Protein AF-A0A1S7H2X8-F1 (afdb_monomer)

Sequence (120 aa):
MTQEFIERKKGAPYGNQNARKHGFYSRVLDTDELEDYEQATLTEGIDEEIALLRVKIKSVLRHDPDNLKLLMQAVTTLSRLLSARYNISRQDKGGLKEAIFNVLRDVAVPLGIIKATFDK

pLDDT: mean 73.18, std 14.26, range [36.19, 92.25]

Structure (mmCIF, N/CA/C/O backbone):
data_AF-A0A1S7H2X8-F1
#
_entry.id   AF-A0A1S7H2X8-F1
#
loop_
_atom_site.group_PDB
_atom_site.id
_atom_site.type_symbol
_atom_site.label_atom_id
_atom_site.label_alt_id
_atom_site.label_comp_id
_atom_site.label_asym_id
_atom_site.label_entity_id
_atom_site.label_seq_id
_atom_site.pdbx_PDB_ins_code
_atom_site.Cartn_x
_atom_site.Cartn_y
_atom_site.Cartn_z
_atom_site.occupancy
_atom_site.B_iso_or_equiv
_atom_site.auth_seq_id
_atom_site.auth_comp_id
_atom_site.auth_asym_id
_atom_site.auth_atom_id
_atom_site.pdbx_PDB_model_num
ATOM 1 N N . MET A 1 1 ? -17.605 -26.959 40.031 1.00 39.72 1 MET A N 1
ATOM 2 C CA . MET A 1 1 ? -17.512 -25.642 39.369 1.00 39.72 1 MET A CA 1
ATOM 3 C C . MET A 1 1 ? -17.552 -25.901 37.870 1.00 39.72 1 MET A C 1
ATOM 5 O O . MET A 1 1 ? -16.530 -26.204 37.275 1.00 39.72 1 MET A O 1
ATOM 9 N N . THR A 1 2 ? -18.752 -25.972 37.303 1.00 43.38 2 THR A N 1
ATOM 10 C CA . THR A 1 2 ? -18.984 -26.296 35.889 1.00 43.38 2 THR A CA 1
ATOM 11 C C . THR A 1 2 ? -18.793 -25.037 35.053 1.00 43.38 2 THR A C 1
ATOM 13 O O . THR A 1 2 ? -19.490 -24.051 35.271 1.00 43.38 2 THR A O 1
ATOM 16 N N . GLN A 1 3 ? -17.821 -25.052 34.141 1.00 52.25 3 GLN A N 1
ATOM 17 C CA . GLN A 1 3 ? -17.622 -23.982 33.167 1.00 52.25 3 GLN A CA 1
ATOM 18 C C . GLN A 1 3 ? -18.753 -24.040 32.132 1.00 52.25 3 GLN A C 1
ATOM 20 O O . GLN A 1 3 ? -18.882 -25.024 31.406 1.00 52.25 3 GLN A O 1
ATOM 25 N N . GLU A 1 4 ? -19.588 -23.002 32.088 1.00 48.75 4 GLU A N 1
ATOM 26 C CA . GLU A 1 4 ? -20.557 -22.794 31.011 1.00 48.75 4 GLU A CA 1
ATOM 27 C C . GLU A 1 4 ? -19.810 -22.493 29.706 1.00 48.75 4 GLU A C 1
ATOM 29 O O . GLU A 1 4 ? -19.130 -21.474 29.569 1.00 48.75 4 GLU A O 1
ATOM 34 N N . PHE A 1 5 ? -19.947 -23.385 28.726 1.00 53.22 5 PHE A N 1
ATOM 35 C CA . PHE A 1 5 ? -19.559 -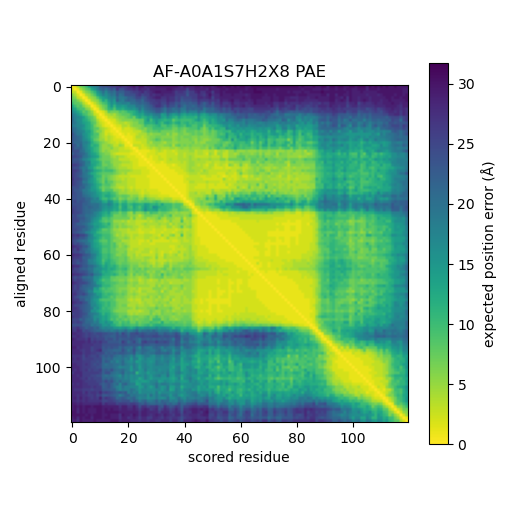23.112 27.349 1.00 53.22 5 PHE A CA 1
ATOM 36 C C . PHE A 1 5 ? -20.576 -22.136 26.753 1.00 53.22 5 PHE A C 1
ATOM 38 O O . PHE A 1 5 ? -21.667 -22.530 26.349 1.00 53.22 5 PHE A O 1
ATOM 45 N N . ILE A 1 6 ? -20.226 -20.850 26.707 1.00 55.09 6 ILE A N 1
ATOM 46 C CA . ILE A 1 6 ? -21.018 -19.848 25.989 1.00 55.09 6 ILE A CA 1
ATOM 47 C C . ILE A 1 6 ? -20.907 -20.159 24.491 1.00 55.09 6 ILE A C 1
ATOM 49 O O . ILE A 1 6 ? -19.910 -19.829 23.842 1.00 55.09 6 ILE A O 1
ATOM 53 N N . GLU A 1 7 ? -21.930 -20.813 23.938 1.00 57.81 7 GLU A N 1
ATOM 54 C CA . GLU A 1 7 ? -22.081 -21.004 22.497 1.00 57.81 7 GLU A CA 1
ATOM 55 C C . GLU A 1 7 ? -22.169 -19.629 21.821 1.00 57.81 7 GLU A C 1
ATOM 57 O O . GLU A 1 7 ? -23.130 -18.872 21.982 1.00 57.81 7 GLU A O 1
ATOM 62 N N . ARG A 1 8 ? -21.121 -19.267 21.075 1.00 63.09 8 ARG A N 1
ATOM 63 C CA . ARG A 1 8 ? -21.090 -18.016 20.313 1.00 63.09 8 ARG A CA 1
ATOM 64 C C . ARG A 1 8 ? -22.192 -18.065 19.253 1.00 63.09 8 ARG A C 1
ATOM 66 O O . ARG A 1 8 ? -22.240 -19.000 18.455 1.00 63.09 8 ARG A O 1
ATOM 73 N N . LYS A 1 9 ? -23.059 -17.046 19.219 1.00 62.62 9 LYS A N 1
ATOM 74 C CA . LYS A 1 9 ? -24.094 -16.908 18.182 1.00 62.62 9 LYS A CA 1
ATOM 75 C C . LYS A 1 9 ? -23.454 -17.000 16.794 1.00 62.62 9 LYS A C 1
ATOM 77 O O . LYS A 1 9 ? -22.539 -16.241 16.483 1.00 62.62 9 LYS A O 1
ATOM 82 N N . LYS A 1 10 ? -23.952 -17.917 15.958 1.00 63.22 10 LYS A N 1
ATOM 83 C CA . LYS A 1 10 ? -23.551 -18.034 14.551 1.00 63.22 10 LYS A CA 1
ATOM 84 C C . LYS A 1 10 ? -23.995 -16.778 13.801 1.00 63.22 10 LYS A C 1
ATOM 86 O O . LYS A 1 10 ? -25.190 -16.541 13.648 1.00 63.22 10 LYS A O 1
ATOM 91 N N . GLY A 1 11 ? -23.033 -15.978 13.355 1.00 66.06 11 GLY A N 1
ATOM 92 C CA . GLY A 1 11 ? -23.275 -14.772 12.571 1.00 66.06 11 GLY A CA 1
ATOM 93 C C . GLY A 1 11 ? -22.138 -13.768 12.700 1.00 66.06 11 GLY A C 1
ATOM 94 O O . GLY A 1 11 ? -21.420 -13.744 13.698 1.00 66.06 11 GLY A O 1
ATOM 95 N N . ALA A 1 12 ? -21.973 -12.938 11.673 1.00 66.06 12 ALA A N 1
ATOM 96 C CA . ALA A 1 12 ? -21.080 -11.793 11.737 1.00 66.06 12 ALA A CA 1
ATOM 97 C C . ALA A 1 12 ? -21.541 -10.828 12.858 1.00 66.06 12 ALA A C 1
ATOM 99 O O . ALA A 1 12 ? -22.752 -10.661 13.034 1.00 66.06 12 ALA A O 1
ATOM 100 N N . PRO A 1 13 ? -20.620 -10.196 13.616 1.00 75.06 13 PRO A N 1
ATOM 101 C CA . PRO A 1 13 ? -20.968 -9.211 14.640 1.00 75.06 13 PRO A CA 1
ATOM 102 C C . PRO A 1 13 ? -21.915 -8.124 14.118 1.00 75.06 13 PRO A C 1
ATOM 104 O O . PRO A 1 13 ? -21.871 -7.757 12.942 1.00 75.06 13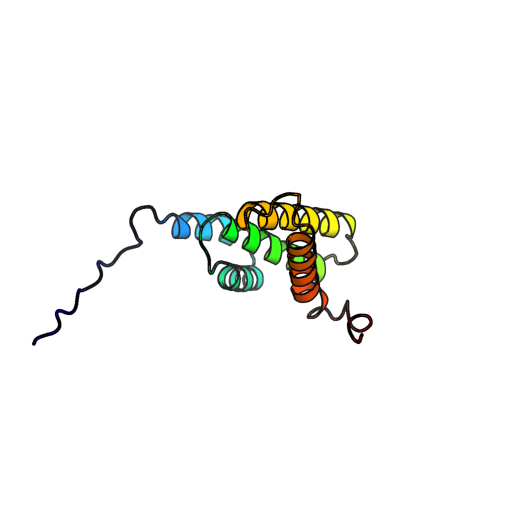 PRO A O 1
ATOM 107 N N . TYR A 1 14 ? -22.774 -7.591 14.988 1.00 64.62 14 TYR A N 1
ATOM 108 C CA . TYR A 1 14 ? -23.683 -6.505 14.622 1.00 64.62 14 TYR A CA 1
ATOM 109 C C . TYR A 1 14 ? -22.888 -5.299 14.097 1.00 64.62 14 TYR A C 1
ATOM 111 O O . TYR A 1 14 ? -21.970 -4.828 14.762 1.00 64.62 14 TYR A O 1
ATOM 119 N N . GLY A 1 15 ? -23.223 -4.822 12.894 1.00 69.19 15 GLY A N 1
ATOM 120 C CA . GLY A 1 15 ? -22.488 -3.746 12.219 1.00 69.19 15 GLY A CA 1
ATOM 121 C C . GLY A 1 15 ? -21.286 -4.198 11.380 1.00 69.19 15 GLY A C 1
ATOM 122 O O . GLY A 1 15 ? -20.664 -3.356 10.738 1.00 69.19 15 GLY A O 1
ATOM 123 N N . ASN A 1 16 ? -20.982 -5.500 11.313 1.00 68.75 16 ASN A N 1
ATOM 124 C CA . ASN A 1 16 ? -19.932 -6.020 10.439 1.00 68.75 16 ASN A CA 1
ATOM 125 C C . ASN A 1 16 ? -20.306 -5.807 8.958 1.00 68.75 16 ASN A C 1
ATOM 127 O O . ASN A 1 16 ? -21.240 -6.418 8.436 1.00 68.75 16 ASN A O 1
ATOM 131 N N . GLN A 1 17 ? -19.548 -4.941 8.284 1.00 73.12 17 GLN A N 1
ATOM 132 C CA . GLN A 1 17 ? -19.672 -4.660 6.851 1.00 73.12 17 GLN A CA 1
ATOM 133 C C . GLN A 1 17 ? -18.599 -5.375 6.013 1.00 73.12 17 GLN A C 1
ATOM 135 O O . GLN A 1 17 ? -18.613 -5.253 4.790 1.00 73.12 17 GLN A O 1
ATOM 140 N N . ASN A 1 18 ? -17.691 -6.136 6.630 1.00 71.50 18 ASN A N 1
ATOM 141 C CA . ASN A 1 18 ? -16.516 -6.717 5.978 1.00 71.50 18 ASN A CA 1
ATOM 142 C C . ASN A 1 18 ? -16.925 -7.622 4.817 1.00 71.50 18 ASN A C 1
ATOM 144 O O . ASN A 1 18 ? -16.369 -7.495 3.737 1.00 71.50 18 ASN A O 1
ATOM 148 N N . ALA A 1 19 ? -17.974 -8.438 4.958 1.00 72.81 19 ALA A N 1
ATOM 149 C CA . ALA A 1 19 ? -18.465 -9.266 3.850 1.00 72.81 19 ALA A CA 1
ATOM 150 C C . ALA A 1 19 ? -18.882 -8.439 2.614 1.00 72.81 19 ALA A C 1
ATOM 152 O O . ALA A 1 19 ? -18.638 -8.846 1.479 1.00 72.81 19 ALA A O 1
ATOM 153 N N . ARG A 1 20 ? -19.475 -7.251 2.814 1.00 75.38 20 ARG A N 1
ATOM 154 C CA . ARG A 1 20 ? -19.839 -6.348 1.708 1.00 75.38 20 ARG A CA 1
ATOM 155 C C . ARG A 1 20 ? -18.616 -5.673 1.092 1.00 75.38 20 ARG A C 1
ATOM 157 O O . ARG A 1 20 ? -18.570 -5.534 -0.126 1.00 75.38 20 ARG A O 1
ATOM 164 N N . LYS A 1 21 ? -17.641 -5.269 1.910 1.00 73.38 21 LYS A N 1
ATOM 165 C CA . LYS A 1 21 ? -16.411 -4.603 1.454 1.00 73.38 21 LYS A CA 1
ATOM 166 C C . LYS A 1 21 ? -15.437 -5.565 0.769 1.00 73.38 21 LYS A C 1
ATOM 168 O O . LYS A 1 21 ? -14.956 -5.257 -0.315 1.00 73.38 21 LYS A O 1
ATOM 173 N N . HIS A 1 22 ? -15.224 -6.760 1.326 1.00 76.81 22 HIS A N 1
ATOM 174 C CA . HIS A 1 22 ? -14.464 -7.830 0.672 1.00 76.81 22 HIS A CA 1
ATOM 175 C C . HIS A 1 22 ? -15.070 -8.150 -0.694 1.00 76.81 22 HIS A C 1
ATOM 177 O O . HIS A 1 22 ? -14.354 -8.146 -1.688 1.00 76.81 22 HIS A O 1
ATOM 183 N N . GLY A 1 23 ? -16.398 -8.301 -0.775 1.00 82.06 23 GLY A N 1
ATOM 184 C CA . GLY A 1 23 ? -17.086 -8.508 -2.051 1.00 82.06 23 GLY A CA 1
ATOM 185 C C . GLY A 1 23 ? -17.067 -7.304 -3.005 1.00 82.06 23 GLY A C 1
ATOM 186 O O . GLY A 1 23 ? -17.431 -7.451 -4.173 1.00 82.06 23 GLY A O 1
ATOM 187 N N . PHE A 1 24 ? -16.699 -6.109 -2.533 1.00 83.69 24 PHE A N 1
ATOM 188 C CA . PHE A 1 24 ? -16.523 -4.921 -3.367 1.00 83.69 24 PHE A CA 1
ATOM 189 C C . PHE A 1 24 ? -15.132 -4.915 -4.009 1.00 83.69 24 PHE A C 1
ATOM 191 O O . PHE A 1 24 ? -15.031 -4.796 -5.229 1.00 83.69 24 PHE A O 1
ATOM 198 N N . TYR A 1 25 ? -14.078 -5.112 -3.213 1.00 83.06 25 TYR A N 1
ATOM 199 C CA . TYR A 1 25 ? -12.699 -5.092 -3.703 1.00 83.06 25 TYR A CA 1
ATOM 200 C C . TYR A 1 25 ? -12.311 -6.363 -4.467 1.00 83.06 25 TYR A C 1
ATOM 202 O O . TYR A 1 25 ? -11.594 -6.266 -5.458 1.00 83.06 25 TYR A O 1
ATOM 210 N N . SER A 1 26 ? -12.872 -7.529 -4.131 1.00 85.56 26 SER A N 1
ATOM 211 C CA . SER A 1 26 ? -12.601 -8.790 -4.844 1.00 85.56 26 SER A CA 1
ATOM 212 C C . SER A 1 26 ? -12.975 -8.768 -6.332 1.00 85.56 26 SER A C 1
ATOM 214 O O . SER A 1 26 ? -12.582 -9.652 -7.080 1.00 85.56 26 SER A O 1
ATOM 216 N N . ARG A 1 27 ? -13.753 -7.777 -6.784 1.00 87.81 27 ARG A N 1
ATOM 217 C CA . ARG A 1 27 ? -14.167 -7.632 -8.191 1.00 87.81 27 ARG A CA 1
ATOM 218 C C . ARG A 1 27 ? -13.061 -7.103 -9.099 1.00 87.81 27 ARG A C 1
ATOM 220 O O . ARG A 1 27 ? -13.198 -7.190 -10.314 1.00 87.81 27 ARG A O 1
ATOM 227 N N . VAL A 1 28 ? -12.033 -6.486 -8.520 1.00 86.12 28 VAL A N 1
ATOM 228 C CA . VAL A 1 28 ? -10.946 -5.812 -9.252 1.00 86.12 28 VAL A CA 1
ATOM 229 C C . VAL A 1 28 ? -9.565 -6.358 -8.891 1.00 86.12 28 VAL A C 1
ATOM 231 O O . VAL A 1 28 ? -8.559 -5.791 -9.326 1.00 86.12 28 VAL A O 1
ATOM 234 N N . LEU A 1 29 ? -9.522 -7.402 -8.061 1.00 90.19 29 LEU A N 1
ATOM 235 C CA . LEU A 1 29 ? -8.308 -8.113 -7.688 1.00 90.19 29 LEU A CA 1
ATOM 236 C C . LEU A 1 29 ? -8.243 -9.431 -8.451 1.00 90.19 29 LEU A C 1
ATOM 238 O O . LEU A 1 29 ? -9.254 -10.128 -8.564 1.00 90.19 29 LEU A O 1
ATOM 242 N N . ASP A 1 30 ? -7.067 -9.755 -8.978 1.00 91.19 30 ASP A N 1
ATOM 243 C CA . ASP A 1 30 ? -6.781 -11.123 -9.405 1.00 91.19 30 ASP A CA 1
ATOM 244 C C . ASP A 1 30 ? -6.579 -12.054 -8.190 1.00 91.19 30 ASP A C 1
ATOM 246 O O . ASP A 1 30 ? -6.668 -11.630 -7.036 1.00 91.19 30 ASP A O 1
ATOM 250 N N . THR A 1 31 ? -6.374 -13.349 -8.439 1.00 88.88 31 THR A N 1
ATOM 251 C CA . THR A 1 31 ? -6.254 -14.355 -7.373 1.00 88.88 31 THR A CA 1
ATOM 252 C C . THR A 1 31 ? -5.075 -14.079 -6.436 1.00 88.88 31 THR A C 1
ATOM 254 O O . THR A 1 31 ? -5.231 -14.207 -5.224 1.00 88.88 31 THR A O 1
ATOM 257 N N . ASP A 1 32 ? -3.927 -13.663 -6.978 1.00 88.44 32 ASP A N 1
ATOM 258 C CA . ASP A 1 32 ? -2.730 -13.359 -6.187 1.00 88.44 32 ASP A CA 1
ATOM 259 C C . ASP A 1 32 ? -2.950 -12.078 -5.369 1.00 88.44 32 ASP A C 1
ATOM 261 O O . ASP A 1 32 ? -2.629 -12.002 -4.183 1.00 88.44 32 ASP A O 1
ATOM 265 N N . GLU A 1 33 ? -3.527 -11.060 -6.008 1.00 88.25 33 GLU A N 1
ATOM 266 C CA . GLU A 1 33 ? -3.870 -9.787 -5.387 1.00 88.25 33 GLU A CA 1
ATOM 267 C C . GLU A 1 33 ? -4.899 -9.963 -4.259 1.00 88.25 33 GLU A C 1
ATOM 269 O O . GLU A 1 33 ? -4.846 -9.248 -3.257 1.00 88.25 33 GLU A O 1
ATOM 274 N N . LEU A 1 34 ? -5.833 -10.907 -4.400 1.00 88.81 34 LEU A N 1
ATOM 275 C CA . LEU A 1 34 ? -6.820 -11.223 -3.373 1.00 88.81 34 LEU A CA 1
ATOM 276 C C . LEU A 1 34 ? -6.169 -11.876 -2.149 1.00 88.81 34 LEU A C 1
ATOM 278 O O . LEU A 1 34 ? -6.488 -11.489 -1.027 1.00 88.81 34 LEU A O 1
ATOM 282 N N . GLU A 1 35 ? -5.238 -12.810 -2.351 1.00 86.88 35 GLU A N 1
ATOM 283 C CA . GLU A 1 35 ? -4.488 -13.437 -1.258 1.00 86.88 35 GLU A CA 1
ATOM 284 C C . GLU A 1 35 ? -3.636 -12.401 -0.505 1.00 86.88 35 GLU A C 1
ATOM 286 O O . GLU A 1 35 ? -3.684 -12.319 0.725 1.00 86.88 35 GLU A O 1
ATOM 291 N N . ASP A 1 36 ? -2.927 -11.536 -1.237 1.00 83.00 36 ASP A N 1
ATOM 292 C CA . ASP A 1 36 ? -2.168 -10.430 -0.646 1.00 83.00 36 ASP A CA 1
ATOM 293 C C . ASP A 1 36 ? -3.078 -9.458 0.130 1.00 83.00 36 ASP A C 1
ATOM 295 O O . ASP A 1 36 ? -2.707 -8.953 1.195 1.00 83.00 36 ASP A O 1
ATOM 299 N N . TYR A 1 37 ? -4.276 -9.188 -0.398 1.00 85.62 37 TYR A N 1
ATOM 300 C CA . TYR A 1 37 ? -5.268 -8.333 0.249 1.00 85.62 37 TYR A CA 1
ATOM 301 C C . TYR A 1 37 ? -5.758 -8.951 1.559 1.00 85.62 37 TYR A C 1
ATOM 303 O O . TYR A 1 37 ? -5.753 -8.276 2.587 1.00 85.62 37 TYR A O 1
ATOM 311 N N . GLU A 1 38 ? -6.117 -10.235 1.561 1.00 83.38 38 GLU A N 1
ATOM 312 C CA . GLU A 1 38 ? -6.555 -10.941 2.768 1.00 83.38 38 GLU A CA 1
ATOM 313 C C . GLU A 1 38 ? -5.489 -10.890 3.869 1.00 83.38 38 GLU A C 1
ATOM 315 O O . GLU A 1 38 ? -5.803 -10.511 5.001 1.00 83.38 38 GLU A O 1
ATOM 320 N N . GLN A 1 39 ? -4.219 -11.138 3.528 1.00 78.19 39 GLN A N 1
ATOM 321 C CA . GLN A 1 39 ? -3.100 -11.012 4.471 1.00 78.19 39 GLN A CA 1
ATOM 322 C C . GLN A 1 39 ? -2.955 -9.589 5.032 1.00 78.19 39 GLN A C 1
ATOM 324 O O . GLN A 1 39 ? -2.615 -9.399 6.202 1.00 78.19 39 GLN A O 1
ATOM 329 N 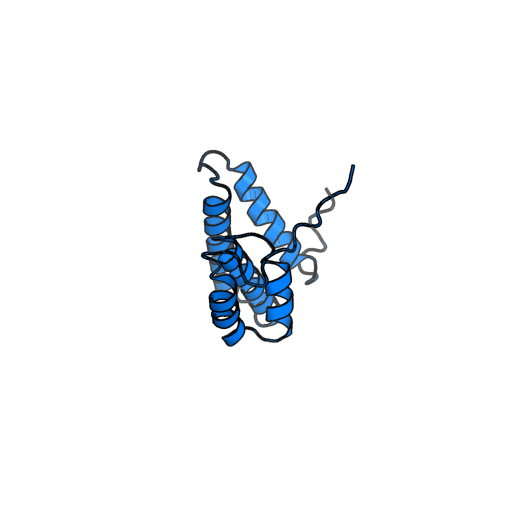N . ALA A 1 40 ? -3.237 -8.570 4.221 1.00 72.44 40 ALA A N 1
ATOM 330 C CA . ALA A 1 40 ? -3.112 -7.173 4.618 1.00 72.44 40 ALA A CA 1
ATOM 331 C C . ALA A 1 40 ? -4.315 -6.630 5.427 1.00 72.44 40 ALA A C 1
ATOM 333 O O . ALA A 1 40 ? -4.170 -5.604 6.092 1.00 72.44 40 ALA A O 1
ATOM 334 N N . THR A 1 41 ? -5.473 -7.308 5.421 1.00 69.44 41 THR A N 1
ATOM 335 C CA . THR A 1 41 ? -6.745 -6.854 6.042 1.00 69.44 41 THR A CA 1
ATOM 336 C C . THR A 1 41 ? -6.954 -7.244 7.510 1.00 69.44 41 THR A C 1
ATOM 338 O O . THR A 1 41 ? -8.052 -7.100 8.041 1.00 69.44 41 THR A O 1
ATOM 341 N N . LEU A 1 42 ? -5.920 -7.705 8.216 1.00 67.75 42 LEU A N 1
ATOM 342 C CA . LEU A 1 42 ? -6.013 -8.182 9.608 1.00 67.75 42 LEU A CA 1
ATOM 343 C C . LEU A 1 42 ? -6.389 -7.099 10.653 1.00 67.75 42 LEU A C 1
ATOM 345 O O . LEU A 1 42 ? -6.179 -7.294 11.851 1.00 67.75 42 LEU A O 1
ATOM 349 N N . THR A 1 43 ? -6.890 -5.927 10.259 1.00 60.38 43 THR A N 1
ATOM 350 C CA . THR A 1 43 ? -7.274 -4.841 11.173 1.00 60.38 43 THR A CA 1
ATOM 351 C C . THR A 1 43 ? -8.467 -4.037 10.617 1.00 60.38 43 THR A C 1
ATOM 353 O O . THR A 1 43 ? -8.678 -4.008 9.409 1.00 60.38 43 THR A O 1
ATOM 356 N N . GLU A 1 44 ? -9.300 -3.445 11.483 1.00 64.12 44 GLU A N 1
ATOM 357 C CA . GLU A 1 44 ? -10.586 -2.822 11.103 1.00 64.12 44 GLU A CA 1
ATOM 358 C C . GLU A 1 44 ? -10.467 -1.338 10.684 1.00 64.12 44 GLU A C 1
ATOM 360 O O . GLU A 1 44 ? -9.687 -0.576 11.249 1.00 64.12 44 GLU A O 1
ATOM 365 N N . GLY A 1 45 ? -11.323 -0.880 9.759 1.00 71.19 45 GLY A N 1
ATOM 366 C CA . GLY A 1 45 ? -11.446 0.540 9.381 1.00 71.19 45 GLY A CA 1
ATOM 367 C C . GLY A 1 45 ? -10.630 0.904 8.137 1.00 71.19 45 GLY A C 1
ATOM 368 O O . GLY A 1 45 ? -10.639 0.139 7.182 1.00 71.19 45 GLY A O 1
ATOM 369 N N . ILE A 1 46 ? -9.911 2.040 8.165 1.00 79.88 46 ILE A N 1
ATOM 370 C CA . ILE A 1 46 ? -9.035 2.552 7.073 1.00 79.88 46 ILE A CA 1
ATOM 371 C C . ILE A 1 46 ? -7.940 1.556 6.628 1.00 79.88 46 ILE A C 1
ATOM 373 O O . ILE A 1 46 ? -7.207 1.770 5.662 1.00 79.88 46 ILE A O 1
ATOM 377 N N . ASP A 1 47 ? -7.810 0.466 7.372 1.00 76.88 47 ASP A N 1
ATOM 378 C CA . ASP A 1 47 ? -6.845 -0.602 7.186 1.00 76.88 47 ASP A CA 1
ATOM 379 C C . ASP A 1 47 ? -7.120 -1.426 5.931 1.00 76.88 47 ASP A C 1
ATOM 381 O O . ASP A 1 47 ? -6.175 -1.862 5.278 1.00 76.88 47 ASP A O 1
ATOM 385 N N . GLU A 1 48 ? -8.383 -1.549 5.525 1.00 81.06 48 GLU A N 1
ATOM 386 C CA . GLU A 1 48 ? -8.767 -2.186 4.263 1.00 81.06 48 GLU A CA 1
ATOM 387 C C . GLU A 1 48 ? -8.338 -1.329 3.060 1.00 81.06 48 GLU A C 1
ATOM 389 O O . GLU A 1 48 ? -7.811 -1.851 2.078 1.00 81.06 48 GLU A O 1
ATOM 394 N N . GLU A 1 49 ? -8.469 -0.000 3.137 1.00 87.75 49 GLU A N 1
ATOM 395 C CA . GLU A 1 49 ? -7.964 0.910 2.102 1.00 87.75 49 GLU A CA 1
ATOM 396 C C . GLU A 1 49 ? -6.428 0.916 2.043 1.00 87.75 49 GLU A C 1
ATOM 398 O O . GLU A 1 49 ? -5.843 0.968 0.956 1.00 87.75 49 GLU A O 1
ATOM 403 N N . ILE A 1 50 ? -5.758 0.825 3.197 1.00 85.75 50 ILE A N 1
ATOM 404 C CA . ILE A 1 50 ? -4.298 0.656 3.290 1.00 85.75 50 ILE A CA 1
ATOM 405 C C . ILE A 1 50 ? -3.871 -0.670 2.651 1.00 85.75 50 ILE A C 1
ATOM 407 O O . ILE A 1 50 ? -2.899 -0.698 1.890 1.00 85.75 50 ILE A O 1
ATOM 411 N N . ALA A 1 51 ? -4.588 -1.755 2.943 1.00 85.25 51 ALA A N 1
ATOM 412 C CA . ALA A 1 51 ? -4.351 -3.081 2.389 1.00 85.25 51 ALA A CA 1
ATOM 413 C C . ALA A 1 51 ? -4.500 -3.082 0.866 1.00 85.25 51 ALA A C 1
ATOM 415 O O . ALA A 1 51 ? -3.566 -3.448 0.152 1.00 85.25 51 ALA A O 1
ATOM 416 N N . LEU A 1 52 ? -5.627 -2.579 0.357 1.00 90.06 52 LEU A N 1
ATOM 417 C CA . LEU A 1 52 ? -5.890 -2.488 -1.076 1.00 90.06 52 LEU A CA 1
ATOM 418 C C . LEU A 1 52 ? -4.801 -1.697 -1.808 1.00 90.06 52 LEU A C 1
ATOM 420 O O . LEU A 1 52 ? -4.316 -2.113 -2.862 1.00 90.06 52 LEU A O 1
ATOM 424 N N . LEU A 1 53 ? -4.398 -0.554 -1.250 1.00 91.50 53 LEU A N 1
ATOM 425 C CA . LEU A 1 53 ? -3.390 0.289 -1.877 1.00 91.50 53 LEU A CA 1
ATOM 426 C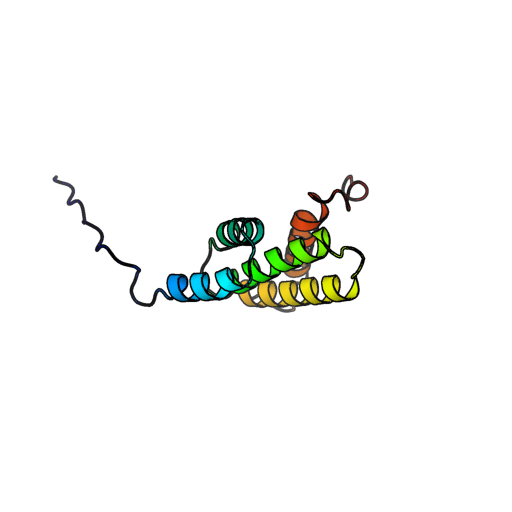 C . LEU A 1 53 ? -2.008 -0.380 -1.892 1.00 91.50 53 LEU A C 1
ATOM 428 O O . LEU A 1 53 ? -1.289 -0.246 -2.880 1.00 91.50 53 LEU A O 1
ATOM 432 N N . ARG A 1 54 ? -1.645 -1.144 -0.852 1.00 88.62 54 ARG A N 1
ATOM 433 C CA . ARG A 1 54 ? -0.417 -1.961 -0.840 1.00 88.62 54 ARG A CA 1
ATOM 434 C C . ARG A 1 54 ? -0.419 -3.017 -1.944 1.00 88.62 54 ARG A C 1
ATOM 436 O O . ARG A 1 54 ? 0.573 -3.125 -2.664 1.00 88.62 54 ARG A O 1
ATOM 443 N N . VAL A 1 55 ? -1.533 -3.726 -2.125 1.00 90.00 55 VAL A N 1
ATOM 444 C CA . VAL A 1 55 ? -1.696 -4.718 -3.201 1.00 90.00 55 VAL A CA 1
ATOM 445 C C . VAL A 1 55 ? -1.537 -4.069 -4.573 1.00 90.00 55 VAL A C 1
ATOM 447 O O . VAL A 1 55 ? -0.760 -4.541 -5.401 1.00 90.00 55 VAL A O 1
ATOM 450 N N . LYS A 1 56 ? -2.181 -2.919 -4.803 1.00 92.25 56 LYS A N 1
ATOM 451 C CA . LYS A 1 56 ? -2.051 -2.212 -6.084 1.00 92.25 56 LYS A CA 1
ATOM 452 C C . LYS A 1 56 ? -0.655 -1.638 -6.321 1.00 92.25 56 LYS A C 1
ATOM 454 O O . LYS A 1 56 ? -0.188 -1.685 -7.452 1.00 92.25 56 LYS A O 1
ATOM 459 N N . ILE A 1 57 ? 0.058 -1.179 -5.291 1.00 88.62 57 ILE A N 1
ATOM 460 C CA . ILE A 1 57 ? 1.474 -0.788 -5.423 1.00 88.62 57 ILE A CA 1
ATOM 461 C C . ILE A 1 57 ? 2.330 -1.983 -5.865 1.00 88.62 57 ILE A C 1
ATOM 463 O O . ILE A 1 57 ? 3.125 -1.849 -6.796 1.00 88.62 57 ILE A O 1
ATOM 467 N N . LYS A 1 58 ? 2.149 -3.155 -5.239 1.00 86.31 58 LYS A N 1
ATOM 468 C CA . LYS A 1 58 ? 2.848 -4.394 -5.619 1.00 86.31 58 LYS A CA 1
ATOM 469 C C . LYS A 1 58 ? 2.540 -4.784 -7.069 1.00 86.31 58 LYS A C 1
ATOM 471 O O . LYS A 1 58 ? 3.454 -5.127 -7.815 1.00 86.31 58 LYS A O 1
ATOM 476 N N . SER A 1 59 ? 1.279 -4.665 -7.478 1.00 89.31 59 SER A N 1
ATOM 477 C CA . SER A 1 59 ? 0.827 -4.922 -8.848 1.00 89.31 59 SER A CA 1
ATOM 478 C C . SER A 1 59 ? 1.489 -3.990 -9.868 1.00 89.31 59 SER A C 1
ATOM 480 O O . SER A 1 59 ? 2.026 -4.469 -10.867 1.00 89.31 59 SER A O 1
ATOM 482 N N . VAL A 1 60 ? 1.555 -2.680 -9.593 1.00 89.88 60 VAL A N 1
ATOM 483 C CA . VAL A 1 60 ? 2.250 -1.719 -10.470 1.00 89.88 60 VAL A CA 1
ATOM 484 C C . VAL A 1 60 ? 3.731 -2.059 -10.580 1.00 89.88 60 VAL A C 1
ATOM 486 O O . VAL A 1 60 ? 4.258 -2.082 -11.679 1.00 89.88 60 VAL A O 1
ATOM 489 N N . LEU A 1 61 ? 4.411 -2.402 -9.489 1.00 85.38 61 LEU A N 1
ATOM 490 C CA . LEU A 1 61 ? 5.826 -2.773 -9.578 1.00 85.38 61 LEU A CA 1
ATOM 491 C C . LEU A 1 61 ? 6.088 -4.081 -10.323 1.00 85.38 61 LEU A C 1
ATOM 493 O O . LEU A 1 61 ? 7.158 -4.247 -10.899 1.00 85.38 61 LEU A O 1
ATOM 497 N N . ARG A 1 62 ? 5.136 -5.016 -10.302 1.00 85.00 62 ARG A N 1
ATOM 498 C CA . ARG A 1 62 ? 5.242 -6.270 -11.052 1.00 85.00 62 ARG A CA 1
ATOM 499 C C . ARG A 1 62 ? 5.071 -6.041 -12.556 1.00 85.00 62 ARG A C 1
ATOM 501 O O . ARG A 1 62 ? 5.779 -6.667 -13.336 1.00 85.00 62 ARG A O 1
ATOM 508 N N . HIS A 1 63 ? 4.132 -5.181 -12.951 1.00 88.81 63 HIS A N 1
ATOM 509 C CA . HIS A 1 63 ? 3.705 -5.050 -14.349 1.00 88.81 63 HIS A CA 1
ATOM 510 C C . HIS A 1 63 ? 4.252 -3.805 -15.065 1.00 88.81 63 HIS A C 1
ATOM 512 O O .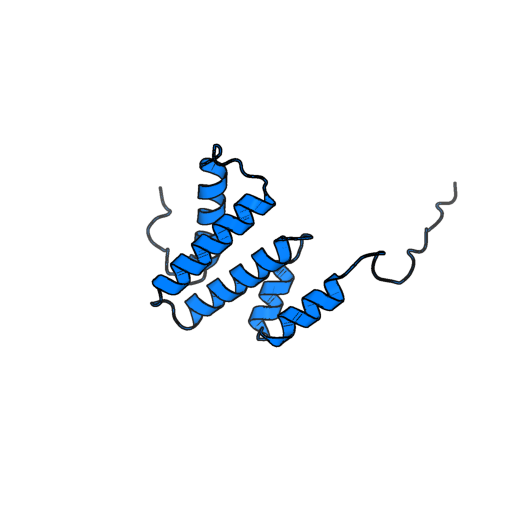 HIS A 1 63 ? 4.393 -3.825 -16.283 1.00 88.81 63 HIS A O 1
ATOM 518 N N . ASP A 1 64 ? 4.547 -2.734 -14.331 1.00 91.44 64 ASP A N 1
ATOM 519 C CA . ASP A 1 64 ? 4.985 -1.432 -14.849 1.00 91.44 64 ASP A CA 1
ATOM 520 C C . ASP A 1 64 ? 5.926 -0.712 -13.845 1.00 91.44 64 ASP A C 1
ATOM 522 O O . ASP A 1 64 ? 5.605 0.365 -13.324 1.00 91.44 64 ASP A O 1
ATOM 526 N N . PRO A 1 65 ? 7.087 -1.314 -13.503 1.00 85.12 65 PRO A N 1
ATOM 527 C CA . PRO A 1 65 ? 7.996 -0.784 -12.479 1.00 85.12 65 PRO A CA 1
ATOM 528 C C . PRO A 1 65 ? 8.600 0.583 -12.827 1.00 85.12 65 PRO A C 1
ATOM 530 O O . PRO A 1 65 ? 8.950 1.345 -11.924 1.00 85.12 65 PRO A O 1
ATOM 533 N N . ASP A 1 66 ? 8.696 0.916 -14.115 1.00 87.00 66 ASP A N 1
ATOM 534 C CA . ASP A 1 66 ? 9.273 2.177 -14.593 1.00 87.00 66 ASP A CA 1
ATOM 535 C C . ASP A 1 66 ? 8.285 3.351 -14.516 1.00 87.00 66 ASP A C 1
ATOM 537 O O . ASP A 1 66 ? 8.660 4.514 -14.709 1.00 87.00 66 ASP A O 1
ATOM 541 N N . ASN A 1 67 ? 7.023 3.094 -14.158 1.00 89.62 67 ASN A N 1
ATOM 542 C CA . ASN A 1 67 ? 6.016 4.125 -13.928 1.00 89.62 67 ASN A CA 1
ATOM 543 C C . ASN A 1 67 ? 6.183 4.789 -12.556 1.00 89.62 67 ASN A C 1
ATOM 545 O O . ASN A 1 67 ? 5.302 4.795 -11.689 1.00 89.62 67 ASN A O 1
ATOM 549 N N . LEU A 1 68 ? 7.351 5.408 -12.378 1.00 82.56 68 LEU A N 1
ATOM 550 C CA . LEU A 1 68 ? 7.778 6.071 -11.148 1.00 82.56 68 LEU A CA 1
ATOM 551 C C . LEU A 1 68 ? 6.778 7.137 -10.688 1.00 82.56 68 LEU A C 1
ATOM 553 O O . LEU A 1 68 ? 6.594 7.340 -9.489 1.00 82.56 68 LEU A O 1
ATOM 557 N N . LYS A 1 69 ? 6.088 7.797 -11.628 1.00 87.06 69 LYS A N 1
ATOM 558 C CA . LYS A 1 69 ? 5.053 8.792 -11.322 1.00 87.06 69 LYS A CA 1
ATOM 559 C C . LYS A 1 69 ? 3.869 8.161 -10.589 1.00 87.06 69 LYS A C 1
ATOM 561 O O . LYS A 1 69 ? 3.476 8.677 -9.541 1.00 87.06 69 LYS A O 1
ATOM 566 N N . LEU A 1 70 ? 3.315 7.066 -11.114 1.00 90.44 70 LEU A N 1
ATOM 567 C CA . LEU A 1 70 ? 2.196 6.361 -10.487 1.00 90.44 70 LEU A CA 1
ATOM 568 C C . LEU A 1 70 ? 2.612 5.768 -9.138 1.00 90.44 70 LEU A C 1
ATOM 570 O O . LEU A 1 70 ? 1.890 5.911 -8.150 1.00 90.44 70 LEU A O 1
ATOM 574 N N . LEU A 1 71 ? 3.811 5.188 -9.067 1.00 83.75 71 LEU A N 1
ATOM 575 C CA . LEU A 1 71 ? 4.364 4.638 -7.830 1.00 83.75 71 LEU A CA 1
ATOM 576 C C . LEU A 1 71 ? 4.532 5.703 -6.747 1.00 83.75 71 LEU A C 1
ATOM 578 O O . LEU A 1 71 ? 4.078 5.515 -5.619 1.00 83.75 71 LEU A O 1
ATOM 582 N N . MET A 1 72 ? 5.096 6.864 -7.083 1.00 82.19 72 MET A N 1
ATOM 583 C CA . MET A 1 72 ? 5.204 7.982 -6.144 1.00 82.19 72 MET A CA 1
ATOM 584 C C . MET A 1 72 ? 3.835 8.478 -5.666 1.00 82.19 72 MET A C 1
ATOM 586 O O . MET A 1 72 ? 3.671 8.787 -4.482 1.00 82.19 72 MET A O 1
ATOM 590 N N . GLN A 1 73 ? 2.846 8.558 -6.560 1.00 90.56 73 GLN A N 1
ATOM 591 C CA . GLN A 1 73 ? 1.481 8.953 -6.201 1.00 90.56 73 GLN A CA 1
ATOM 592 C C . GLN A 1 73 ? 0.834 7.943 -5.246 1.00 90.56 73 GLN A C 1
ATOM 594 O O . GLN A 1 73 ? 0.226 8.341 -4.246 1.00 90.56 73 GLN A O 1
ATOM 599 N N . ALA A 1 74 ? 1.008 6.650 -5.514 1.00 89.19 74 ALA A N 1
ATOM 600 C CA . ALA A 1 74 ? 0.476 5.578 -4.689 1.00 89.19 74 ALA A CA 1
ATOM 601 C C . ALA A 1 74 ? 1.146 5.546 -3.304 1.00 89.19 74 ALA A C 1
ATOM 603 O O . ALA A 1 74 ? 0.449 5.562 -2.290 1.00 89.19 74 ALA A O 1
ATOM 604 N N . VAL A 1 75 ? 2.479 5.637 -3.235 1.00 84.44 75 VAL A N 1
ATOM 605 C CA . VAL A 1 75 ? 3.231 5.709 -1.967 1.00 84.44 75 VAL A CA 1
ATOM 606 C C . VAL A 1 75 ? 2.854 6.957 -1.162 1.00 84.44 75 VAL A C 1
ATOM 608 O O . VAL A 1 75 ? 2.635 6.872 0.047 1.00 84.44 75 VAL A O 1
ATOM 611 N N . THR A 1 76 ? 2.699 8.116 -1.810 1.00 85.69 76 THR A N 1
ATOM 612 C CA . THR A 1 76 ? 2.254 9.354 -1.138 1.00 85.69 76 THR A CA 1
ATOM 613 C C . THR A 1 76 ? 0.849 9.201 -0.558 1.00 85.69 76 THR A C 1
ATOM 615 O O . THR A 1 76 ? 0.577 9.647 0.557 1.00 85.69 76 THR A O 1
ATOM 618 N N . THR A 1 77 ? -0.058 8.565 -1.300 1.00 91.50 77 THR A N 1
ATOM 619 C CA . THR A 1 77 ? -1.425 8.297 -0.834 1.00 91.50 77 THR A CA 1
ATOM 620 C C . THR A 1 77 ? -1.415 7.346 0.357 1.00 91.50 77 THR A C 1
ATOM 622 O O . THR A 1 77 ? -2.036 7.640 1.376 1.00 91.50 77 THR A O 1
ATOM 625 N N . LEU A 1 78 ? -0.627 6.273 0.289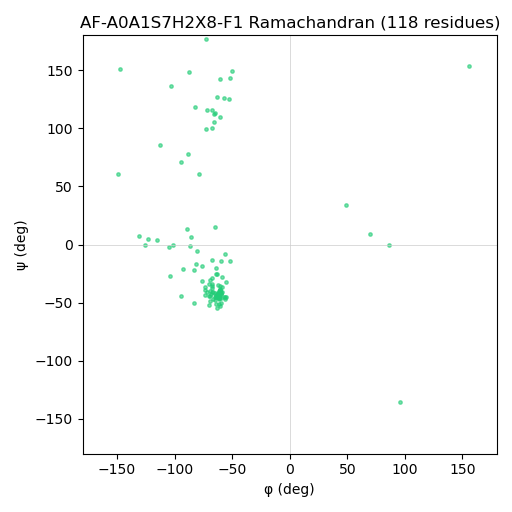 1.00 86.94 78 LEU A N 1
ATOM 626 C CA . LEU A 1 78 ? -0.485 5.312 1.378 1.00 86.94 78 LEU A CA 1
ATOM 627 C C . LEU A 1 78 ? 0.087 5.959 2.641 1.00 86.94 78 LEU A C 1
ATOM 629 O O . LEU A 1 78 ? -0.404 5.712 3.737 1.00 86.94 78 LEU A O 1
ATOM 633 N N . SER A 1 79 ? 1.060 6.857 2.479 1.00 80.56 79 SER A N 1
ATOM 634 C CA . SER A 1 79 ? 1.619 7.656 3.574 1.00 80.56 79 SER A CA 1
ATOM 635 C C . SER A 1 79 ? 0.530 8.438 4.310 1.00 80.56 79 SER A C 1
ATOM 637 O O . SER A 1 79 ? 0.489 8.440 5.536 1.00 80.56 79 SER A O 1
ATOM 639 N N . ARG A 1 80 ? -0.385 9.077 3.566 1.00 85.06 80 ARG A N 1
ATOM 640 C CA . ARG A 1 80 ? -1.497 9.851 4.138 1.00 85.06 80 ARG A CA 1
ATOM 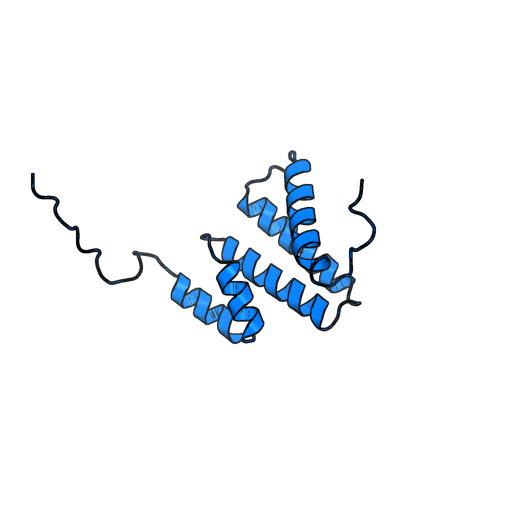641 C C . ARG A 1 80 ? -2.503 8.963 4.864 1.00 85.06 80 ARG A C 1
ATOM 643 O O . ARG A 1 80 ? -2.958 9.350 5.937 1.00 85.06 80 ARG A O 1
ATOM 650 N N . LEU A 1 81 ? -2.822 7.791 4.310 1.00 86.12 81 LEU A N 1
ATOM 651 C CA . LEU A 1 81 ? -3.707 6.819 4.959 1.00 86.12 81 LEU A CA 1
ATOM 652 C C . LEU A 1 81 ? -3.093 6.292 6.261 1.00 86.12 81 LEU A C 1
ATOM 654 O O . LEU A 1 81 ? -3.764 6.274 7.288 1.00 86.12 81 LEU A O 1
ATOM 658 N N . LEU A 1 82 ? -1.800 5.955 6.252 1.00 79.69 82 LEU A N 1
ATOM 659 C CA . LEU A 1 82 ? -1.075 5.524 7.450 1.00 79.69 82 LEU A CA 1
ATOM 660 C C . LEU A 1 82 ? -1.018 6.643 8.501 1.00 79.69 82 LEU A C 1
ATOM 662 O O . LEU A 1 82 ? -1.275 6.387 9.674 1.00 79.69 82 LEU A O 1
ATOM 666 N N . SER A 1 83 ? -0.765 7.895 8.100 1.00 76.56 83 SER A N 1
ATOM 667 C CA . SER A 1 83 ? -0.833 9.038 9.023 1.00 76.56 83 SER A CA 1
ATOM 668 C C . SER A 1 83 ? -2.214 9.205 9.653 1.00 76.56 83 SER A C 1
ATOM 670 O O . SER A 1 83 ? -2.303 9.464 10.852 1.00 76.56 83 SER A O 1
ATOM 672 N N . ALA A 1 84 ? -3.279 9.046 8.861 1.00 80.31 84 ALA A N 1
ATOM 673 C CA . ALA A 1 84 ? -4.653 9.131 9.341 1.00 80.31 84 ALA A CA 1
ATOM 674 C C . ALA A 1 84 ? -5.002 7.978 10.299 1.00 80.31 84 ALA A C 1
ATOM 676 O O . ALA A 1 84 ? -5.616 8.223 11.333 1.00 80.31 84 ALA A O 1
ATOM 677 N N . ARG A 1 85 ? -4.557 6.747 10.004 1.00 74.88 85 ARG A N 1
ATOM 678 C CA . ARG A 1 85 ? -4.759 5.562 10.855 1.00 74.88 85 ARG A CA 1
ATOM 679 C C . ARG A 1 85 ? -4.112 5.717 12.226 1.00 74.88 85 ARG A C 1
ATOM 681 O O . ARG A 1 85 ? -4.746 5.492 13.250 1.00 74.88 85 ARG A O 1
ATOM 688 N N . TYR A 1 86 ? -2.835 6.081 12.247 1.00 69.31 86 TYR A N 1
ATOM 689 C CA . TYR A 1 86 ? -2.047 6.117 13.478 1.00 69.31 86 TYR A CA 1
ATOM 690 C C . TYR A 1 86 ? -2.192 7.433 14.249 1.00 69.31 86 TYR A C 1
ATOM 692 O O . TYR A 1 86 ? -1.478 7.648 15.226 1.00 69.31 86 TYR A O 1
ATOM 700 N N . ASN A 1 87 ? -3.088 8.325 13.806 1.00 63.94 87 ASN A N 1
ATOM 701 C CA . ASN A 1 87 ? -3.251 9.671 14.350 1.00 63.94 87 ASN A CA 1
ATOM 702 C C . ASN A 1 87 ? -1.896 10.399 14.480 1.00 63.94 87 ASN A C 1
ATOM 704 O O . ASN A 1 87 ? -1.655 11.153 15.426 1.00 63.94 87 ASN A O 1
ATOM 708 N N . ILE A 1 88 ? -0.983 10.124 13.536 1.00 59.81 88 ILE A N 1
ATOM 709 C CA . ILE A 1 88 ? 0.377 10.660 13.534 1.00 59.81 88 ILE A CA 1
ATOM 710 C C . ILE A 1 88 ? 0.239 12.162 13.324 1.00 59.81 88 ILE A C 1
ATOM 712 O O . ILE A 1 88 ? -0.069 12.647 12.232 1.00 59.81 88 ILE A O 1
ATOM 716 N N . SER A 1 89 ? 0.439 12.907 14.409 1.00 49.94 89 SER A N 1
ATOM 717 C CA . SER A 1 89 ? 0.557 14.358 14.379 1.00 49.94 89 SER A CA 1
ATOM 718 C C . SER A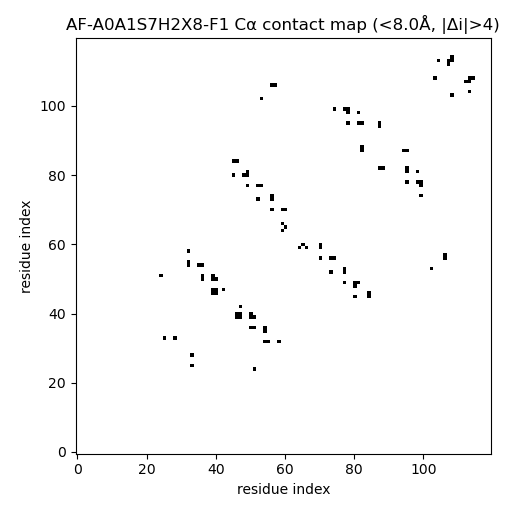 1 89 ? 1.617 14.747 13.348 1.00 49.94 89 SER A C 1
ATOM 720 O O . SER A 1 89 ? 2.667 14.113 13.262 1.00 49.94 89 SER A O 1
ATOM 722 N N . ARG A 1 90 ? 1.409 15.851 12.616 1.00 51.94 90 ARG A N 1
ATOM 723 C CA . ARG A 1 90 ? 2.427 16.444 11.719 1.00 51.94 90 ARG A CA 1
ATOM 724 C C . ARG A 1 90 ? 3.784 16.696 12.411 1.00 51.94 90 ARG A C 1
ATOM 726 O O . ARG A 1 90 ? 4.767 16.976 11.727 1.00 51.94 90 ARG A O 1
ATOM 733 N N . GLN A 1 91 ? 3.829 16.639 13.745 1.00 51.62 91 GLN A N 1
ATOM 734 C CA . GLN A 1 91 ? 5.029 16.786 14.567 1.00 51.62 91 GLN A CA 1
ATOM 735 C C . GLN A 1 91 ? 5.846 15.488 14.707 1.00 51.62 91 GLN A C 1
ATOM 737 O O . GLN A 1 91 ? 7.050 15.578 14.934 1.00 51.62 91 GLN A O 1
ATOM 742 N N . ASP A 1 92 ? 5.255 14.307 14.498 1.00 57.12 92 ASP A N 1
ATOM 743 C CA . ASP A 1 92 ? 5.958 13.020 14.562 1.00 57.12 92 ASP A CA 1
ATOM 744 C C . ASP A 1 92 ? 6.430 12.578 13.166 1.00 57.12 92 ASP A C 1
ATOM 746 O O . ASP A 1 92 ? 5.909 11.672 12.511 1.00 57.12 92 ASP A O 1
ATOM 750 N N . LYS A 1 93 ? 7.445 13.296 12.675 1.00 57.25 93 LYS A N 1
ATOM 751 C CA . LYS A 1 93 ? 8.101 13.017 11.387 1.00 57.25 93 LYS A CA 1
ATOM 752 C C . LYS A 1 93 ? 8.806 11.653 11.370 1.00 57.25 93 LYS A C 1
ATOM 754 O O . LYS A 1 93 ? 9.073 11.141 10.283 1.00 57.25 93 LYS A O 1
ATOM 759 N N . GLY A 1 94 ? 9.110 11.089 12.543 1.00 60.88 94 GLY A N 1
ATOM 760 C CA . GLY A 1 94 ? 9.751 9.783 12.692 1.00 60.88 94 GLY A CA 1
ATOM 761 C C . GLY A 1 94 ? 8.806 8.653 12.302 1.00 60.88 94 GLY A C 1
ATOM 762 O O . GLY A 1 94 ? 9.135 7.872 11.413 1.00 60.88 94 GLY A O 1
ATOM 763 N N . GLY A 1 95 ? 7.596 8.635 12.870 1.00 63.56 95 GLY A N 1
ATOM 764 C CA . GLY A 1 95 ? 6.597 7.600 12.581 1.00 63.56 95 GLY A CA 1
ATOM 765 C C . GLY A 1 95 ? 6.182 7.533 11.107 1.00 63.56 95 GLY A C 1
ATOM 766 O O . GLY A 1 95 ? 6.051 6.447 10.546 1.00 63.56 95 GLY A O 1
ATOM 767 N N . LEU A 1 96 ? 6.040 8.684 10.438 1.00 63.41 96 LEU A N 1
ATOM 768 C CA . LEU A 1 96 ? 5.704 8.724 9.010 1.00 63.41 96 LEU A CA 1
ATOM 769 C C . LEU A 1 96 ? 6.847 8.216 8.125 1.00 63.41 96 LEU A C 1
ATOM 771 O O . LEU A 1 96 ? 6.605 7.443 7.199 1.00 63.41 96 LEU A O 1
ATOM 775 N N . LYS A 1 97 ? 8.087 8.643 8.401 1.00 66.81 97 LYS A N 1
ATOM 776 C CA . LYS A 1 97 ? 9.260 8.181 7.652 1.00 66.81 97 LYS A CA 1
ATOM 777 C C . LYS A 1 97 ? 9.395 6.665 7.765 1.00 66.81 97 LYS A C 1
ATOM 779 O O . LYS A 1 97 ? 9.612 6.015 6.750 1.00 66.81 97 LYS A O 1
ATOM 784 N N . GLU A 1 98 ? 9.162 6.118 8.952 1.00 68.00 98 GLU A N 1
ATOM 785 C CA . GLU A 1 98 ? 9.282 4.684 9.196 1.00 68.00 98 GLU A CA 1
ATOM 786 C C . GLU A 1 98 ? 8.142 3.872 8.589 1.00 68.00 98 GLU A C 1
ATOM 788 O O . GLU A 1 98 ? 8.371 2.807 8.024 1.00 68.00 98 GLU A O 1
ATOM 793 N N . ALA A 1 99 ? 6.920 4.403 8.598 1.00 65.50 99 ALA A N 1
ATOM 794 C CA . ALA A 1 99 ? 5.791 3.785 7.915 1.00 65.50 99 ALA A CA 1
ATOM 795 C C . ALA A 1 99 ? 6.011 3.720 6.389 1.00 65.50 99 ALA A C 1
ATOM 797 O O . ALA A 1 99 ? 5.774 2.680 5.776 1.00 65.50 99 ALA A O 1
ATOM 798 N N . ILE A 1 100 ? 6.522 4.800 5.785 1.00 67.38 100 ILE A N 1
ATOM 799 C CA . ILE A 1 100 ? 6.897 4.844 4.361 1.00 67.38 100 ILE A CA 1
ATOM 800 C C . ILE A 1 100 ? 8.042 3.877 4.077 1.00 67.38 100 ILE A C 1
ATOM 802 O O . ILE A 1 100 ? 7.997 3.132 3.100 1.00 67.38 100 ILE A O 1
ATOM 806 N N . PHE A 1 101 ? 9.059 3.885 4.935 1.00 70.56 101 PHE A N 1
ATOM 807 C CA . PHE A 1 101 ? 10.228 3.034 4.801 1.00 70.56 101 PHE A CA 1
ATOM 808 C C . PHE A 1 101 ? 9.861 1.551 4.864 1.00 70.56 101 PHE A C 1
ATOM 810 O O . PHE A 1 101 ? 10.316 0.780 4.026 1.00 70.56 101 PHE A O 1
ATOM 817 N N . ASN A 1 102 ? 8.994 1.161 5.800 1.00 69.25 102 ASN A N 1
ATOM 818 C CA . ASN A 1 102 ? 8.515 -0.212 5.920 1.00 69.25 102 ASN A CA 1
ATOM 819 C C . ASN A 1 102 ? 7.754 -0.646 4.668 1.00 69.25 102 ASN A C 1
ATOM 821 O O . ASN A 1 102 ? 8.059 -1.696 4.124 1.00 69.25 102 ASN A O 1
ATOM 825 N N . VAL A 1 103 ? 6.859 0.190 4.132 1.00 68.56 103 VAL A N 1
ATOM 826 C CA . VAL A 1 103 ? 6.184 -0.129 2.864 1.00 68.56 103 VAL A CA 1
ATOM 827 C C . VAL A 1 103 ? 7.197 -0.298 1.735 1.00 68.56 103 VAL A C 1
ATOM 829 O O . VAL A 1 103 ? 7.136 -1.285 1.012 1.00 68.56 103 VAL A O 1
ATOM 832 N N . LEU A 1 104 ? 8.117 0.656 1.557 1.00 67.94 104 LEU A N 1
ATOM 833 C CA . LEU A 1 104 ? 9.116 0.579 0.490 1.00 67.94 104 LEU A CA 1
ATOM 834 C C . LEU A 1 104 ? 9.998 -0.664 0.638 1.00 67.94 104 LEU A C 1
ATOM 836 O O . LEU A 1 104 ? 10.309 -1.295 -0.365 1.00 67.94 104 LEU A O 1
ATOM 840 N N . ARG A 1 105 ? 10.358 -1.049 1.866 1.00 69.94 105 ARG A N 1
ATOM 841 C CA . ARG A 1 105 ? 11.084 -2.289 2.160 1.00 69.94 105 ARG A CA 1
ATOM 842 C C . ARG A 1 105 ? 10.259 -3.517 1.768 1.00 69.94 105 ARG A C 1
ATOM 844 O O . ARG A 1 105 ? 10.739 -4.321 0.975 1.00 69.94 105 ARG A O 1
ATOM 851 N N . ASP A 1 106 ? 9.035 -3.633 2.277 1.00 65.75 106 ASP A N 1
ATOM 852 C CA . ASP A 1 106 ? 8.143 -4.784 2.061 1.00 65.75 106 ASP A CA 1
ATOM 853 C C . ASP A 1 106 ? 7.846 -5.010 0.577 1.00 65.75 106 ASP A C 1
ATOM 855 O O . ASP A 1 106 ? 7.596 -6.126 0.132 1.00 65.75 106 ASP A O 1
ATOM 859 N N . VAL A 1 107 ? 7.893 -3.933 -0.197 1.00 65.75 107 VAL A N 1
ATOM 860 C CA . VAL A 1 107 ? 7.563 -3.928 -1.610 1.00 65.75 107 VAL A CA 1
ATOM 861 C C . VAL A 1 107 ? 8.806 -4.109 -2.494 1.00 65.75 107 VAL A C 1
ATOM 863 O O . VAL A 1 107 ? 8.777 -4.884 -3.446 1.00 65.75 107 VAL A O 1
ATOM 866 N N . ALA A 1 108 ? 9.913 -3.427 -2.201 1.00 64.38 108 ALA A N 1
ATOM 867 C CA . ALA A 1 108 ? 11.078 -3.386 -3.086 1.00 64.38 108 ALA A CA 1
ATOM 868 C C . ALA A 1 108 ? 12.138 -4.462 -2.785 1.00 64.38 108 ALA A C 1
ATOM 870 O O . ALA A 1 108 ? 12.929 -4.796 -3.671 1.00 64.38 108 ALA A O 1
ATOM 871 N N . VAL A 1 109 ? 12.156 -5.031 -1.571 1.00 67.25 109 VAL A N 1
ATOM 872 C CA . VAL A 1 109 ? 13.059 -6.143 -1.213 1.00 67.25 109 VAL A CA 1
ATOM 873 C C . VAL A 1 109 ? 12.675 -7.443 -1.933 1.00 67.25 109 VAL A C 1
ATOM 875 O O . VAL A 1 109 ? 13.557 -8.027 -2.565 1.00 67.25 109 VAL A O 1
ATOM 878 N N .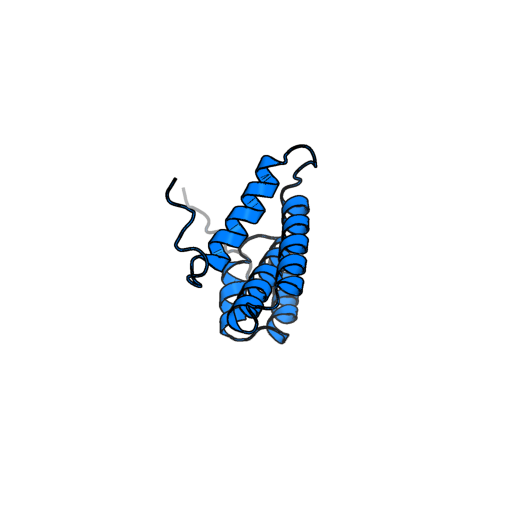 PRO A 1 110 ? 11.399 -7.888 -1.947 1.00 62.44 110 PRO A N 1
ATOM 879 C CA . PRO A 1 110 ? 11.013 -9.105 -2.670 1.00 62.44 110 PRO A CA 1
ATOM 880 C C . PRO A 1 110 ? 11.234 -9.014 -4.184 1.00 62.44 110 PRO A C 1
ATOM 882 O O . PRO A 1 110 ? 11.428 -10.029 -4.844 1.00 62.44 110 PRO A O 1
ATOM 885 N N . LEU A 1 111 ? 11.231 -7.797 -4.730 1.00 61.47 111 LEU A N 1
ATOM 886 C CA . LEU A 1 111 ? 11.442 -7.532 -6.153 1.00 61.47 111 LEU A CA 1
ATOM 887 C C . LEU A 1 111 ? 12.923 -7.391 -6.537 1.00 61.47 111 LEU A C 1
ATOM 889 O O . LEU A 1 111 ? 13.235 -7.173 -7.703 1.00 61.47 111 LEU A O 1
ATOM 893 N N . GLY A 1 112 ? 13.848 -7.487 -5.576 1.00 61.66 112 GLY A N 1
ATOM 894 C CA . GLY A 1 112 ? 15.287 -7.376 -5.831 1.00 61.66 112 GLY A CA 1
ATOM 895 C C . GLY A 1 112 ? 15.767 -5.974 -6.229 1.00 61.66 112 GLY A C 1
ATOM 896 O O . GLY A 1 112 ? 16.931 -5.819 -6.590 1.00 61.66 112 GLY A O 1
ATOM 897 N N . ILE A 1 113 ? 14.906 -4.954 -6.131 1.00 63.28 113 ILE A N 1
ATOM 898 C CA . ILE A 1 113 ? 15.214 -3.558 -6.479 1.00 63.28 113 ILE A CA 1
ATOM 899 C C . ILE A 1 113 ? 16.193 -2.956 -5.462 1.00 63.28 113 ILE A C 1
ATOM 901 O O . ILE A 1 113 ? 17.063 -2.164 -5.822 1.00 63.28 113 ILE A O 1
ATOM 905 N N . ILE A 1 114 ? 16.097 -3.358 -4.189 1.00 54.25 114 ILE A N 1
ATOM 906 C CA . ILE A 1 114 ? 16.995 -2.886 -3.131 1.00 54.25 114 ILE A CA 1
ATOM 907 C C . ILE A 1 114 ? 17.878 -4.032 -2.642 1.00 54.25 114 ILE A C 1
ATOM 909 O O . ILE A 1 114 ? 17.568 -4.703 -1.663 1.00 54.25 114 ILE A O 1
ATOM 913 N N . LYS A 1 115 ? 19.002 -4.252 -3.329 1.00 47.88 115 LYS A N 1
ATOM 914 C CA . LYS A 1 115 ? 20.071 -5.156 -2.868 1.00 47.88 115 LYS A CA 1
ATOM 915 C C . LYS A 1 115 ? 21.312 -4.422 -2.331 1.00 47.88 115 LYS A C 1
ATOM 917 O O . LYS A 1 115 ? 22.239 -5.086 -1.894 1.00 47.88 115 LYS A O 1
ATOM 922 N N . ALA A 1 116 ? 21.357 -3.083 -2.364 1.00 41.34 116 ALA A N 1
ATOM 923 C CA . ALA A 1 116 ? 22.622 -2.340 -2.233 1.00 41.34 116 ALA A CA 1
ATOM 924 C C . ALA A 1 116 ? 22.704 -1.256 -1.136 1.00 41.34 116 ALA A C 1
ATOM 926 O O . ALA A 1 116 ? 23.756 -0.638 -1.011 1.00 41.34 116 ALA A O 1
ATOM 927 N N . THR A 1 117 ? 21.662 -0.995 -0.339 1.00 45.12 117 THR A N 1
ATOM 928 C CA . THR A 1 117 ? 21.662 0.213 0.525 1.00 45.12 117 THR A CA 1
ATOM 929 C C . THR A 1 117 ? 21.301 0.006 1.994 1.00 45.12 117 THR A C 1
ATOM 931 O O . THR A 1 117 ? 21.185 0.994 2.712 1.00 45.12 117 THR A O 1
ATOM 934 N N . PHE A 1 118 ? 21.152 -1.236 2.465 1.00 54.00 118 PHE A N 1
ATOM 935 C CA . PHE A 1 118 ? 20.754 -1.512 3.856 1.00 54.00 118 PHE A CA 1
ATOM 936 C C . PHE A 1 118 ? 21.804 -2.227 4.717 1.00 54.00 118 PHE A C 1
ATOM 938 O O . PHE A 1 118 ? 21.532 -2.472 5.886 1.00 54.00 118 PHE A O 1
ATOM 945 N N . ASP A 1 119 ? 23.008 -2.476 4.193 1.00 36.31 119 ASP A N 1
ATOM 946 C CA . ASP A 1 119 ? 24.181 -2.767 5.029 1.00 36.31 119 ASP A CA 1
ATOM 947 C C . ASP A 1 119 ? 24.875 -1.450 5.406 1.00 36.31 119 ASP A C 1
ATOM 949 O O . ASP A 1 119 ? 25.869 -1.054 4.789 1.00 36.31 119 ASP A O 1
ATOM 953 N N . LYS A 1 120 ? 24.303 -0.731 6.379 1.00 36.19 120 LYS A N 1
ATOM 954 C CA . LYS A 1 120 ? 25.016 0.175 7.295 1.00 36.19 120 LYS A CA 1
ATOM 955 C C . LYS A 1 120 ? 24.112 0.699 8.401 1.00 36.19 120 LYS A C 1
ATOM 957 O O . LYS A 1 120 ? 22.984 1.134 8.082 1.00 36.19 120 LYS A O 1
#

Organism: NCBI:txid61435

Solvent-accessible surface area (backbone atoms only — not comparable to full-atom values): 7338 Å² total; per-residue (Å²): 137,83,82,81,80,78,77,74,75,92,68,78,60,92,86,66,53,58,74,61,50,50,65,56,56,57,75,82,39,55,75,68,44,42,53,51,26,60,71,47,40,84,50,84,68,72,35,45,60,47,16,50,50,52,36,50,51,50,49,39,53,73,77,47,60,85,46,54,67,61,51,52,52,50,53,54,50,48,45,51,50,51,32,64,71,68,65,52,50,93,82,46,60,64,63,55,53,49,54,45,48,50,51,52,46,71,54,32,44,85,68,61,76,60,80,83,82,78,93,121

Secondary structure (DSSP, 8-state):
---------SSPPTT--HHHHHHHHTTS--HHHHHHHHHHT-SSSTHHHHHHHHHHHHHHHHH-TT-HHHHHHHHHHHHHHHHHHTT--TT-HHHHHHHHHHHHHHHHTTTTS-SSS---

Mean predicted aligned error: 12.23 Å

Radius of gyration: 18.29 Å; Cα contacts (8 Å, |Δi|>4): 57; chains: 1; bounding box: 49×43×54 Å

Nearest PDB structures (foldseek):
  5bt1-assembly1_A  TM=4.250E-01  e=4.798E+00  Saccharomyces cerevisiae S288C

Foldseek 3Di:
DDDDDPDDPPDDPVPDCPVVVLVVLVVPADPVLNVQLVVQQPDDDLSSVLSNLLSVLLVCCVPPVVPVVVNVVSLVVSLVSQCVVVVPPPVPPPSSVVSSVVSCCVRCVVVVNPPDPPPD